Protein AF-A0A518RIS3-F1 (afdb_monomer_lite)

Radius of gyration: 14.39 Å; chains: 1; bounding box: 39×18×40 Å

Secondary structure (DSSP, 8-state):
-EEETT-EEEEESSTT---TT--PPPEEEEEE-SSEEEE-SSSEEEEE--S-SEEEEEEEEEE-TTS-EEEEEEEEEEES-TTGGG-

Structure (mmCIF, N/CA/C/O backbone):
data_AF-A0A518RIS3-F1
#
_entry.id   AF-A0A518RIS3-F1
#
loop_
_atom_site.group_PDB
_atom_site.id
_atom_site.type_symbol
_atom_site.label_atom_id
_atom_site.label_alt_id
_atom_site.label_comp_id
_atom_site.label_asym_id
_atom_site.label_entity_id
_atom_site.label_seq_id
_atom_site.pdbx_PDB_ins_code
_atom_site.Cartn_x
_atom_site.Cartn_y
_atom_site.Cartn_z
_atom_site.occupancy
_atom_site.B_iso_or_equiv
_atom_site.auth_seq_id
_atom_site.auth_comp_id
_atom_site.auth_asym_id
_atom_site.auth_atom_id
_atom_site.pdbx_PDB_model_num
ATOM 1 N N . MET A 1 1 ? -1.670 5.203 -9.025 1.00 92.25 1 MET A N 1
ATOM 2 C CA . MET A 1 1 ? -0.462 6.056 -8.948 1.00 92.25 1 MET A CA 1
ATOM 3 C C . MET A 1 1 ? 0.479 5.686 -10.080 1.00 92.25 1 MET A C 1
ATOM 5 O O . MET A 1 1 ? 0.428 4.541 -10.503 1.00 92.25 1 MET A O 1
ATOM 9 N N . ASN A 1 2 ? 1.311 6.613 -10.558 1.00 93.56 2 ASN A N 1
ATOM 10 C CA . ASN A 1 2 ? 2.270 6.347 -11.634 1.00 93.56 2 ASN A CA 1
ATOM 11 C C . ASN A 1 2 ? 3.692 6.359 -11.069 1.00 93.56 2 ASN A C 1
ATOM 13 O O . ASN A 1 2 ? 4.027 7.276 -10.323 1.00 93.56 2 ASN A O 1
ATOM 17 N N . ILE A 1 3 ? 4.505 5.365 -11.419 1.00 93.44 3 ILE A N 1
ATOM 18 C CA . ILE A 1 3 ? 5.898 5.242 -10.971 1.00 93.44 3 ILE A CA 1
ATOM 19 C C . ILE A 1 3 ? 6.759 4.957 -12.202 1.00 93.44 3 ILE A C 1
ATOM 21 O O . ILE A 1 3 ? 6.367 4.180 -13.073 1.00 93.44 3 ILE A O 1
ATOM 25 N N . PHE A 1 4 ? 7.910 5.610 -12.321 1.00 91.25 4 PHE A N 1
ATOM 26 C CA . PHE A 1 4 ? 8.895 5.226 -13.331 1.00 91.25 4 PHE A CA 1
ATOM 27 C C . PHE A 1 4 ? 9.589 3.933 -12.882 1.00 91.25 4 PHE A C 1
ATOM 29 O O . PHE A 1 4 ? 9.809 3.757 -11.685 1.00 91.25 4 PHE A O 1
ATOM 36 N N . CYS A 1 5 ? 9.904 3.011 -13.790 1.00 88.12 5 CYS A N 1
ATOM 37 C CA . CYS A 1 5 ? 10.577 1.769 -13.409 1.00 88.12 5 CYS A CA 1
ATOM 38 C C . CYS A 1 5 ? 11.902 2.043 -12.679 1.00 88.12 5 CYS A C 1
ATOM 40 O O . CYS A 1 5 ? 12.582 3.031 -12.955 1.00 88.12 5 CYS A O 1
ATOM 42 N N . ASN A 1 6 ? 12.221 1.196 -11.699 1.00 86.38 6 ASN A N 1
ATOM 43 C CA . ASN A 1 6 ? 13.274 1.366 -10.688 1.00 86.38 6 ASN A CA 1
ATOM 44 C C . ASN A 1 6 ? 13.081 2.563 -9.736 1.00 86.38 6 ASN A C 1
ATOM 46 O O . ASN A 1 6 ? 13.932 2.829 -8.890 1.00 86.38 6 ASN A O 1
ATOM 50 N N . GLY A 1 7 ? 11.961 3.279 -9.844 1.00 91.38 7 GLY A N 1
ATOM 51 C CA . GLY A 1 7 ? 11.589 4.365 -8.950 1.00 91.38 7 GLY A CA 1
ATOM 52 C C . GLY A 1 7 ? 10.802 3.899 -7.728 1.00 91.38 7 GLY A C 1
ATOM 53 O O . GLY A 1 7 ? 10.226 2.807 -7.690 1.00 91.38 7 GLY A O 1
ATOM 54 N N . THR A 1 8 ? 10.732 4.789 -6.743 1.00 95.25 8 THR A N 1
ATOM 55 C CA . THR A 1 8 ? 9.881 4.667 -5.559 1.00 95.25 8 THR A CA 1
ATOM 56 C C . THR A 1 8 ? 8.848 5.782 -5.531 1.00 95.25 8 THR A C 1
ATOM 58 O O . THR A 1 8 ? 9.069 6.878 -6.053 1.00 95.25 8 THR A O 1
ATOM 61 N N . ALA A 1 9 ? 7.694 5.511 -4.930 1.00 96.56 9 ALA A N 1
ATOM 62 C CA . ALA A 1 9 ? 6.692 6.533 -4.672 1.00 96.56 9 ALA A CA 1
ATOM 63 C C . ALA A 1 9 ? 5.832 6.171 -3.460 1.00 96.56 9 ALA A C 1
ATOM 65 O O . ALA A 1 9 ? 5.548 5.000 -3.209 1.00 96.56 9 ALA A O 1
ATOM 66 N N . GLN A 1 10 ? 5.365 7.198 -2.750 1.00 98.00 10 GLN A N 1
ATOM 67 C CA . GLN A 1 10 ? 4.466 7.052 -1.610 1.00 98.00 10 GLN A CA 1
ATOM 68 C C . GLN A 1 10 ? 3.037 7.461 -1.968 1.00 98.00 10 GLN A C 1
ATOM 70 O O . GLN A 1 10 ? 2.810 8.363 -2.781 1.00 98.00 10 GLN A O 1
ATOM 75 N N . LYS A 1 11 ? 2.055 6.800 -1.353 1.00 98.06 11 LYS A N 1
ATOM 76 C CA . LYS A 1 11 ? 0.635 7.101 -1.543 1.00 98.06 11 LYS A CA 1
ATOM 77 C C . LYS A 1 11 ? -0.127 6.913 -0.240 1.00 98.06 11 LYS A C 1
ATOM 79 O O . LYS A 1 11 ? -0.143 5.816 0.308 1.00 98.06 11 LYS A O 1
ATOM 84 N N . ASN A 1 12 ? -0.809 7.970 0.208 1.00 98.44 12 ASN A N 1
ATOM 85 C CA . ASN A 1 12 ? -1.888 7.831 1.181 1.00 98.44 12 ASN A CA 1
ATOM 86 C C . ASN A 1 12 ? -3.046 7.097 0.492 1.00 98.44 12 ASN A C 1
ATOM 88 O O . ASN A 1 12 ? -3.655 7.639 -0.439 1.00 98.44 12 ASN A O 1
ATOM 92 N N . VAL A 1 13 ? -3.273 5.852 0.900 1.00 98.25 13 VAL A N 1
ATOM 93 C CA . VAL A 1 13 ? -4.315 4.979 0.346 1.00 98.25 13 VAL A CA 1
ATOM 94 C C . VAL A 1 13 ? -5.629 5.092 1.110 1.00 98.25 13 VAL A C 1
ATOM 96 O O . VAL A 1 13 ? -6.657 4.754 0.549 1.00 98.25 13 VAL A O 1
ATOM 99 N N . LEU A 1 14 ? -5.611 5.649 2.326 1.00 98.50 14 LEU A N 1
ATOM 100 C CA . LEU A 1 14 ? -6.813 5.857 3.143 1.00 98.50 14 LEU A CA 1
ATOM 101 C C . LEU A 1 14 ? -7.460 7.234 2.922 1.00 98.50 14 LEU A C 1
ATOM 103 O O . LEU A 1 14 ? -8.455 7.560 3.556 1.00 98.50 14 LEU A O 1
ATOM 107 N N . ALA A 1 15 ? -6.911 8.072 2.035 1.00 98.00 15 ALA A N 1
ATOM 108 C CA . ALA A 1 15 ? -7.386 9.442 1.810 1.00 98.00 15 ALA A CA 1
ATOM 109 C C . ALA A 1 15 ? -8.845 9.530 1.321 1.00 98.00 15 ALA A C 1
ATOM 111 O O . ALA A 1 15 ? -9.479 10.571 1.477 1.00 98.00 15 ALA A O 1
ATOM 112 N N . ASN A 1 16 ? -9.350 8.469 0.691 1.00 97.12 16 ASN A N 1
ATOM 113 C CA . ASN A 1 16 ? -10.719 8.352 0.189 1.00 97.12 16 ASN A CA 1
ATOM 114 C C . ASN A 1 16 ? -11.528 7.272 0.926 1.00 97.12 16 ASN A C 1
ATOM 116 O O . ASN A 1 16 ? -12.601 6.903 0.450 1.00 97.12 16 ASN A O 1
ATOM 120 N N . ASP A 1 17 ? -11.008 6.769 2.043 1.00 98.06 17 ASP A N 1
ATOM 121 C CA . ASP A 1 17 ? -11.669 5.762 2.861 1.00 98.06 17 ASP A CA 1
ATOM 122 C C . ASP A 1 17 ? -12.335 6.453 4.055 1.00 98.06 17 ASP A C 1
ATOM 124 O O . ASP A 1 17 ? -11.834 7.445 4.589 1.00 98.06 17 ASP A O 1
ATOM 128 N N . TYR A 1 18 ? -13.485 5.935 4.473 1.00 97.94 18 TYR A N 1
ATOM 129 C CA . TYR A 1 18 ? -14.200 6.407 5.652 1.00 97.94 18 TYR A CA 1
ATOM 130 C C . TYR A 1 18 ? -14.886 5.230 6.342 1.00 97.94 18 TYR A C 1
ATOM 132 O O . TYR A 1 18 ? -15.225 4.237 5.699 1.00 97.94 18 TYR A O 1
ATOM 140 N N . ASP A 1 19 ? -15.097 5.360 7.648 1.00 98.31 19 ASP A N 1
ATOM 141 C CA . ASP A 1 19 ? -15.956 4.459 8.408 1.00 98.31 19 ASP A CA 1
ATOM 142 C C . ASP A 1 19 ? -17.378 5.055 8.470 1.00 98.31 19 ASP A C 1
ATOM 144 O O . ASP A 1 19 ? -17.528 6.167 8.989 1.00 98.31 19 ASP A O 1
ATOM 148 N N . PRO A 1 20 ? -18.417 4.366 7.956 1.00 98.00 20 PRO A N 1
ATOM 149 C CA . PRO A 1 20 ? -19.812 4.803 8.054 1.00 98.00 20 PRO A CA 1
ATOM 150 C C . PRO A 1 20 ? -20.306 5.068 9.483 1.00 98.00 20 PRO A C 1
ATOM 152 O O . PRO A 1 20 ? -21.181 5.914 9.673 1.00 98.00 20 PRO A O 1
ATOM 155 N N . ASP A 1 21 ? -19.731 4.387 10.473 1.00 98.25 21 ASP A N 1
ATOM 156 C CA . ASP A 1 21 ? -20.074 4.511 11.890 1.00 98.25 21 ASP A CA 1
ATOM 157 C C . ASP A 1 21 ? -19.193 5.546 12.619 1.00 98.25 21 ASP A C 1
ATOM 159 O O . ASP A 1 21 ? -19.405 5.846 13.793 1.00 98.25 21 ASP A O 1
ATOM 163 N N . ASN A 1 22 ? -18.242 6.165 11.907 1.00 97.56 22 ASN A N 1
ATOM 164 C CA . ASN A 1 22 ? -17.277 7.149 12.406 1.00 97.56 22 ASN A CA 1
ATOM 165 C C . ASN A 1 22 ? -16.281 6.627 13.468 1.00 97.56 22 ASN A C 1
ATOM 167 O O . ASN A 1 22 ? -15.743 7.438 14.233 1.00 97.56 22 ASN A O 1
ATOM 171 N N . ASN A 1 23 ? -15.949 5.328 13.501 1.00 98.44 23 ASN A N 1
ATOM 172 C CA . ASN A 1 23 ? -14.922 4.790 14.410 1.00 98.44 23 ASN A CA 1
ATOM 173 C C . ASN A 1 23 ? -13.505 5.090 13.889 1.00 98.44 23 ASN A C 1
ATOM 175 O O . ASN A 1 23 ? -12.762 4.260 13.378 1.00 98.44 23 ASN A O 1
ATOM 179 N N . THR A 1 24 ? -13.101 6.344 14.025 1.00 97.88 24 THR A N 1
ATOM 180 C CA . THR A 1 24 ? -11.795 6.849 13.576 1.00 97.88 24 THR A CA 1
ATOM 181 C C . THR A 1 24 ? -10.777 6.889 14.733 1.00 97.88 24 THR A C 1
ATOM 183 O O . THR A 1 24 ? -11.189 6.853 15.898 1.00 97.88 24 THR A O 1
ATOM 186 N N . PRO A 1 25 ? -9.450 6.957 14.474 1.00 98.19 25 PRO A N 1
ATOM 187 C CA . PRO A 1 25 ? -8.778 6.994 13.168 1.00 98.19 25 PRO A CA 1
ATOM 188 C C . PRO A 1 25 ? -8.738 5.633 12.460 1.00 98.19 25 PRO A C 1
ATOM 190 O O . PRO A 1 25 ? -8.623 4.596 13.105 1.00 98.19 25 PRO A O 1
ATOM 193 N N . LEU A 1 26 ? -8.755 5.662 11.123 1.00 98.75 26 LEU A N 1
ATOM 194 C CA . LEU A 1 26 ? -8.433 4.495 10.300 1.00 98.75 26 LEU A CA 1
ATOM 195 C C . LEU A 1 26 ? -6.915 4.264 10.265 1.00 98.75 26 LEU A C 1
ATOM 197 O O . LEU A 1 26 ? -6.138 5.224 10.241 1.00 98.75 26 LEU A O 1
ATOM 201 N N . SER A 1 27 ? -6.485 3.002 10.224 1.00 98.75 27 SER A N 1
ATOM 202 C CA . SER A 1 27 ? -5.064 2.650 10.125 1.00 98.75 27 SER A CA 1
ATOM 203 C C . SER A 1 27 ? -4.795 1.405 9.279 1.00 98.75 27 SER A C 1
ATOM 205 O O . SER A 1 27 ? -5.570 0.454 9.278 1.00 98.75 27 SER A O 1
ATOM 207 N N . LEU A 1 28 ? -3.685 1.415 8.542 1.00 98.81 28 LEU A N 1
ATOM 208 C CA . LEU A 1 28 ? -3.210 0.284 7.755 1.00 98.81 28 LEU A CA 1
ATOM 209 C C . LEU A 1 28 ? -2.722 -0.847 8.661 1.00 98.81 28 LEU A C 1
ATOM 211 O O . LEU A 1 28 ? -1.892 -0.635 9.544 1.00 98.81 28 LEU A O 1
ATOM 215 N N . VAL A 1 29 ? -3.194 -2.056 8.372 1.00 98.62 29 VAL A N 1
ATOM 216 C CA . VAL A 1 29 ? -2.813 -3.293 9.065 1.00 98.62 29 VAL A CA 1
ATOM 217 C C . VAL A 1 29 ? -1.826 -4.097 8.230 1.00 98.62 29 VAL A C 1
ATOM 219 O O . VAL A 1 29 ? -0.841 -4.623 8.743 1.00 98.62 29 VAL A O 1
ATOM 222 N N . SER A 1 30 ? -2.082 -4.208 6.928 1.00 98.62 30 SER A N 1
ATOM 223 C CA . SER A 1 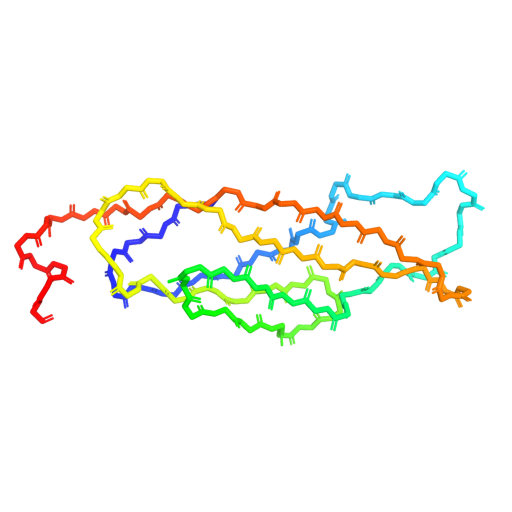30 ? -1.246 -4.984 6.018 1.00 98.62 30 SER A CA 1
ATOM 224 C C . SER A 1 30 ? -1.316 -4.440 4.596 1.00 98.62 30 SER A C 1
ATOM 226 O O . SER A 1 30 ? -2.258 -3.742 4.211 1.00 98.62 30 SER A O 1
ATOM 228 N N . VAL A 1 31 ? -0.290 -4.763 3.814 1.00 98.50 31 VAL A N 1
ATOM 229 C CA . VAL A 1 31 ? -0.211 -4.455 2.389 1.00 98.50 31 VAL A CA 1
ATOM 230 C C . VAL A 1 31 ? 0.419 -5.632 1.652 1.00 98.50 31 VAL A C 1
ATOM 232 O O . VAL A 1 31 ? 1.305 -6.300 2.182 1.00 98.50 31 VAL A O 1
ATOM 235 N N . SER A 1 32 ? -0.059 -5.917 0.444 1.00 96.75 32 SER A N 1
ATOM 236 C CA . SER A 1 32 ? 0.467 -6.996 -0.393 1.00 96.75 32 SER A CA 1
ATOM 237 C C . SER A 1 32 ? 0.266 -6.709 -1.879 1.00 96.75 32 SER A C 1
ATOM 239 O O . SER A 1 32 ? -0.638 -5.977 -2.283 1.00 96.75 32 SER A O 1
ATOM 241 N N . GLY A 1 33 ? 1.121 -7.286 -2.715 1.00 93.69 33 GLY A N 1
ATOM 242 C CA . GLY A 1 33 ? 1.045 -7.147 -4.163 1.00 93.69 33 GLY A CA 1
ATOM 243 C C . GLY A 1 33 ? 2.273 -7.745 -4.846 1.00 93.69 33 GLY A C 1
ATOM 244 O O . GLY A 1 33 ? 3.185 -8.212 -4.169 1.00 93.69 33 GLY A O 1
ATOM 245 N N . PRO A 1 34 ? 2.319 -7.725 -6.186 1.00 92.06 34 PRO A N 1
ATOM 246 C CA . PRO A 1 34 ? 3.450 -8.245 -6.955 1.00 92.06 34 PRO A CA 1
ATOM 247 C C . PRO A 1 34 ? 4.662 -7.294 -6.980 1.00 92.06 34 PRO A C 1
ATOM 249 O O . PRO A 1 34 ? 5.657 -7.596 -7.632 1.00 92.06 34 PRO A O 1
ATOM 252 N N . LEU A 1 35 ? 4.573 -6.138 -6.314 1.00 91.62 35 LEU A N 1
ATOM 253 C CA . LEU A 1 35 ? 5.657 -5.167 -6.158 1.00 91.62 35 LEU A CA 1
ATOM 254 C C . LEU A 1 35 ? 6.240 -5.240 -4.746 1.00 91.62 35 LEU A C 1
ATOM 256 O O . LEU A 1 35 ? 5.592 -5.738 -3.825 1.00 91.62 35 LEU A O 1
ATOM 260 N N . TYR A 1 36 ? 7.425 -4.662 -4.553 1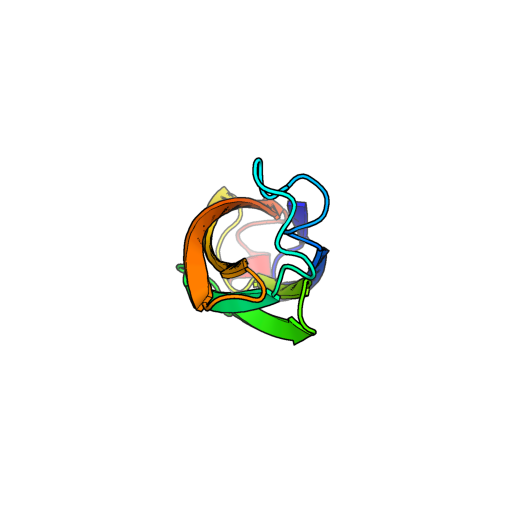.00 93.19 36 TYR A N 1
ATOM 261 C CA . TYR A 1 36 ? 7.902 -4.359 -3.208 1.00 93.19 36 TYR A CA 1
ATOM 262 C C . TYR A 1 36 ? 7.083 -3.201 -2.645 1.00 93.19 36 TYR A C 1
ATOM 264 O O . TYR A 1 36 ? 7.107 -2.092 -3.184 1.00 93.19 36 TYR A O 1
ATOM 272 N N . VAL A 1 37 ? 6.340 -3.479 -1.575 1.00 96.50 37 VAL A N 1
ATOM 273 C CA . VAL A 1 37 ? 5.474 -2.504 -0.918 1.00 96.50 37 VAL A CA 1
ATOM 274 C C . VAL A 1 37 ? 5.658 -2.579 0.587 1.00 96.50 37 VAL A C 1
ATOM 276 O O . VAL A 1 37 ? 5.694 -3.667 1.160 1.00 96.50 37 VAL A O 1
ATOM 279 N N . THR A 1 38 ? 5.741 -1.420 1.229 1.00 97.94 38 THR A N 1
ATOM 280 C CA . THR A 1 38 ? 5.844 -1.288 2.684 1.00 97.94 38 THR A CA 1
ATOM 281 C C . THR A 1 38 ? 4.847 -0.257 3.199 1.00 97.94 38 THR A C 1
ATOM 283 O O . THR A 1 38 ? 4.453 0.670 2.492 1.00 97.94 38 THR A O 1
ATOM 286 N N . ILE A 1 39 ? 4.411 -0.420 4.448 1.00 98.62 39 ILE A N 1
ATOM 287 C CA . ILE A 1 39 ? 3.639 0.598 5.166 1.00 98.62 39 ILE A CA 1
ATOM 288 C C . ILE A 1 39 ? 4.648 1.544 5.817 1.00 98.62 39 ILE A C 1
ATOM 290 O O . ILE A 1 39 ? 5.473 1.097 6.612 1.00 98.62 39 ILE A O 1
ATOM 294 N N . VAL A 1 40 ? 4.594 2.836 5.488 1.00 98.50 40 VAL A N 1
ATOM 295 C CA . VAL A 1 40 ? 5.529 3.842 6.035 1.00 98.50 40 VAL A CA 1
ATOM 296 C C . VAL A 1 40 ? 4.924 4.662 7.172 1.00 98.50 40 VAL A C 1
ATOM 298 O O . VAL A 1 40 ? 5.649 5.222 7.989 1.00 98.50 40 VAL A O 1
ATOM 301 N N . ASN A 1 41 ? 3.594 4.732 7.246 1.00 98.50 41 ASN A N 1
ATOM 302 C 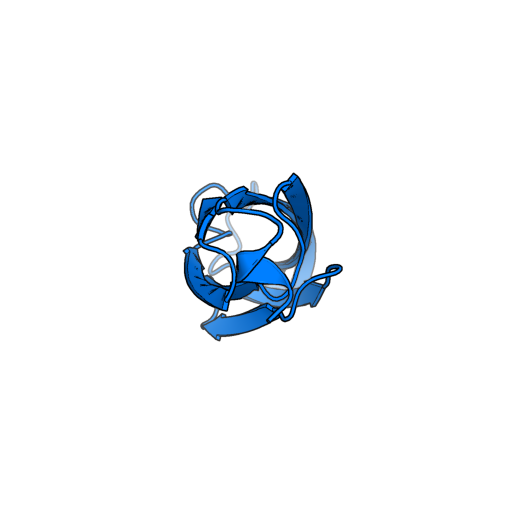CA . ASN A 1 41 ? 2.841 5.252 8.387 1.00 98.50 41 ASN A CA 1
ATOM 303 C C . ASN A 1 41 ? 1.409 4.687 8.370 1.00 98.50 41 ASN A C 1
ATOM 305 O O . ASN A 1 41 ? 1.062 3.913 7.484 1.00 98.50 41 ASN A O 1
ATOM 309 N N . SER A 1 42 ? 0.558 5.102 9.312 1.00 98.31 42 SER A N 1
ATOM 310 C CA . SER A 1 42 ? -0.805 4.570 9.471 1.00 98.31 42 SER A CA 1
ATOM 311 C C . SER A 1 42 ? -1.709 4.687 8.238 1.00 98.31 42 SER A C 1
ATOM 313 O O . SER A 1 42 ? -2.713 3.993 8.182 1.00 98.31 42 SER A O 1
ATOM 315 N N . THR A 1 43 ? -1.397 5.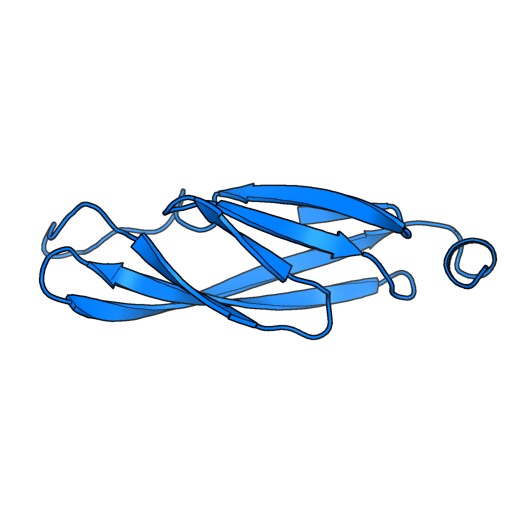529 7.251 1.00 98.62 43 THR A N 1
ATOM 316 C CA . THR A 1 43 ? -2.265 5.766 6.076 1.00 98.62 43 THR A CA 1
ATOM 317 C C . THR A 1 43 ? -1.550 5.602 4.737 1.00 98.62 43 THR A C 1
ATOM 319 O O . THR A 1 43 ? -2.188 5.540 3.684 1.00 98.62 43 THR A O 1
ATOM 322 N N . THR A 1 44 ? -0.218 5.568 4.758 1.00 98.69 44 THR A N 1
ATOM 323 C CA . THR A 1 44 ? 0.624 5.697 3.571 1.00 98.69 44 THR A CA 1
ATOM 324 C C . THR A 1 44 ? 1.450 4.444 3.356 1.00 98.69 44 THR A C 1
ATOM 326 O O . THR A 1 44 ? 2.107 3.944 4.272 1.00 98.69 44 THR A O 1
ATOM 329 N N . ILE A 1 45 ? 1.460 3.993 2.107 1.00 98.62 45 ILE A N 1
ATOM 330 C CA . ILE A 1 45 ? 2.361 2.951 1.624 1.00 98.62 45 ILE A CA 1
ATOM 331 C C . ILE A 1 45 ? 3.476 3.571 0.783 1.00 98.62 45 ILE A C 1
ATOM 333 O O . ILE A 1 45 ? 3.275 4.610 0.148 1.00 98.62 45 ILE A O 1
ATOM 337 N N . GLU A 1 46 ? 4.622 2.906 0.739 1.00 98.12 46 GLU A N 1
ATOM 338 C CA . GLU A 1 46 ? 5.686 3.133 -0.233 1.00 98.12 46 GLU A CA 1
ATOM 339 C C . GLU A 1 46 ? 5.758 1.944 -1.187 1.00 98.12 46 GLU A C 1
ATOM 341 O O . GLU A 1 46 ? 5.710 0.791 -0.762 1.00 98.12 46 GLU A O 1
ATOM 346 N N . VAL A 1 47 ? 5.842 2.230 -2.484 1.00 96.50 47 VAL A N 1
ATOM 347 C CA . VAL A 1 47 ? 5.899 1.231 -3.551 1.00 96.50 47 VAL A CA 1
ATOM 348 C C . VAL A 1 47 ? 7.183 1.433 -4.341 1.00 96.50 47 VAL A C 1
ATOM 350 O O . VAL A 1 47 ? 7.426 2.529 -4.853 1.00 96.50 47 VAL A O 1
ATOM 353 N N . THR A 1 48 ? 7.958 0.364 -4.504 1.00 93.62 48 THR A N 1
ATOM 354 C CA . THR A 1 48 ? 9.115 0.323 -5.404 1.00 93.62 48 THR A CA 1
ATOM 355 C C . THR A 1 48 ? 8.741 -0.442 -6.666 1.00 93.62 48 THR A C 1
ATOM 357 O O . THR A 1 48 ? 8.375 -1.620 -6.619 1.00 93.62 48 THR A O 1
ATOM 360 N N . ALA A 1 49 ? 8.836 0.222 -7.815 1.00 88.31 49 ALA A N 1
ATOM 361 C CA . ALA A 1 49 ? 8.538 -0.372 -9.109 1.00 88.31 49 ALA A CA 1
ATOM 362 C C . ALA A 1 49 ? 9.759 -1.136 -9.641 1.00 88.31 49 ALA A C 1
ATOM 364 O O . ALA A 1 49 ? 10.567 -0.575 -10.370 1.00 88.31 49 ALA A O 1
ATOM 365 N N . THR A 1 50 ? 9.897 -2.417 -9.303 1.00 76.38 50 THR A N 1
ATOM 366 C CA . THR A 1 50 ? 10.998 -3.280 -9.788 1.00 76.38 50 THR A CA 1
ATOM 367 C C . THR A 1 50 ? 10.621 -4.119 -11.012 1.00 76.38 50 THR A C 1
ATOM 369 O O . THR A 1 50 ? 11.266 -5.127 -11.289 1.00 76.38 50 THR A O 1
ATOM 372 N N . SER A 1 51 ? 9.527 -3.785 -11.700 1.00 70.88 51 SER A N 1
ATOM 373 C CA . SER A 1 51 ? 8.966 -4.616 -12.769 1.00 70.88 51 SER A CA 1
ATOM 374 C C . SER A 1 51 ? 8.907 -3.905 -14.117 1.00 70.88 51 SER A C 1
ATOM 376 O O . SER A 1 51 ? 9.104 -2.694 -14.237 1.00 70.88 51 SER A O 1
ATOM 378 N N . THR A 1 52 ? 8.556 -4.682 -15.139 1.00 73.31 52 THR A N 1
ATOM 379 C CA . THR A 1 52 ? 8.251 -4.200 -16.485 1.00 73.31 52 THR A CA 1
ATOM 380 C C . THR A 1 52 ? 7.135 -3.148 -16.471 1.00 73.31 52 THR A C 1
ATOM 382 O O . THR A 1 52 ? 6.215 -3.257 -15.651 1.00 73.31 52 THR A O 1
ATOM 385 N N . PRO A 1 53 ? 7.162 -2.169 -17.395 1.00 87.50 53 PRO A N 1
ATOM 386 C CA . PRO A 1 53 ? 6.071 -1.217 -17.578 1.00 87.50 53 PRO A CA 1
ATOM 387 C C . PRO A 1 53 ? 4.710 -1.904 -17.731 1.00 87.50 53 PRO A C 1
ATOM 389 O O . PRO A 1 53 ? 4.600 -2.949 -18.374 1.00 87.50 53 PRO A O 1
ATOM 392 N N . GLY A 1 54 ? 3.669 -1.308 -17.154 1.00 91.06 54 GLY A N 1
ATOM 393 C CA . GLY A 1 54 ? 2.322 -1.875 -17.127 1.00 91.06 54 GLY A CA 1
ATOM 394 C C . GLY A 1 54 ? 1.541 -1.496 -15.872 1.00 91.06 54 GLY A C 1
ATOM 395 O O . GLY A 1 54 ? 2.078 -0.898 -14.941 1.00 91.06 54 GLY A O 1
ATOM 396 N N . ALA A 1 55 ? 0.251 -1.830 -15.854 1.00 93.69 55 ALA A N 1
ATOM 397 C CA . ALA A 1 55 ? -0.599 -1.638 -14.685 1.00 93.69 55 ALA A CA 1
ATOM 398 C C . ALA A 1 55 ? -0.586 -2.886 -13.798 1.00 93.69 55 ALA A C 1
ATOM 400 O O . ALA A 1 55 ? -0.660 -4.013 -14.283 1.00 93.69 55 ALA A O 1
ATOM 401 N N . THR A 1 56 ? -0.536 -2.670 -12.492 1.00 93.81 56 THR A N 1
ATOM 402 C CA . THR A 1 56 ? -0.667 -3.705 -11.473 1.00 93.81 56 THR A CA 1
ATOM 403 C C . THR A 1 56 ? -1.462 -3.178 -10.283 1.00 93.81 56 THR A C 1
ATOM 405 O O . THR A 1 56 ? -1.724 -1.978 -10.181 1.00 93.81 56 THR A O 1
ATOM 408 N N . ALA A 1 57 ? -1.883 -4.067 -9.393 1.00 95.56 57 ALA A N 1
ATOM 409 C CA . ALA A 1 57 ? -2.660 -3.716 -8.214 1.00 95.56 57 ALA A CA 1
ATOM 410 C C . ALA A 1 57 ? -1.915 -4.101 -6.937 1.00 95.56 57 ALA A C 1
ATOM 412 O O . ALA A 1 57 ? -1.310 -5.168 -6.842 1.00 95.56 57 ALA A O 1
ATOM 413 N N . VAL A 1 58 ? -2.005 -3.221 -5.948 1.00 96.81 58 VAL A N 1
ATOM 414 C CA . VAL A 1 58 ? -1.581 -3.466 -4.571 1.00 96.81 58 VAL A CA 1
ATOM 415 C C . VAL A 1 58 ? -2.836 -3.478 -3.709 1.00 96.81 58 VAL A C 1
ATOM 417 O O . VAL A 1 58 ? -3.670 -2.580 -3.823 1.00 96.81 58 VAL A O 1
ATOM 420 N N . SER A 1 59 ? -2.976 -4.497 -2.868 1.00 98.38 59 SER A N 1
ATOM 421 C CA . SER A 1 59 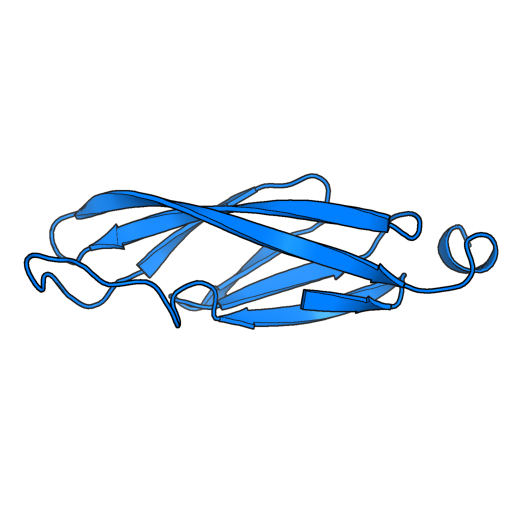? -4.082 -4.628 -1.918 1.00 98.38 59 SER A CA 1
ATOM 422 C C . SER A 1 59 ? -3.625 -4.205 -0.527 1.00 98.38 59 SER A C 1
ATOM 424 O O . SER A 1 59 ? -2.485 -4.475 -0.142 1.00 98.38 59 SER A O 1
ATOM 426 N N . TYR A 1 60 ? -4.508 -3.573 0.235 1.00 98.69 60 TYR A N 1
ATOM 427 C CA . TYR A 1 60 ? -4.261 -3.202 1.625 1.00 98.69 60 TYR A CA 1
ATOM 428 C C . TYR A 1 60 ? -5.442 -3.583 2.514 1.00 98.69 60 TYR A C 1
ATOM 430 O O . TYR A 1 60 ? -6.586 -3.624 2.061 1.00 98.69 60 TYR A O 1
ATOM 438 N N . THR A 1 61 ? -5.153 -3.845 3.786 1.00 98.75 61 THR A N 1
ATOM 439 C CA . THR A 1 61 ? -6.159 -3.980 4.841 1.00 98.75 61 THR A CA 1
ATOM 440 C C . THR A 1 61 ? -6.088 -2.758 5.741 1.00 98.75 61 THR A C 1
ATOM 442 O O . THR A 1 61 ? -5.009 -2.384 6.205 1.00 98.75 61 THR A O 1
ATOM 445 N N . VAL A 1 62 ? -7.242 -2.155 5.995 1.00 98.75 62 VAL A N 1
ATOM 446 C CA . VAL A 1 62 ? -7.439 -1.056 6.940 1.00 98.75 62 VAL A CA 1
ATOM 447 C C . VAL A 1 62 ? -8.231 -1.559 8.141 1.00 98.75 62 VAL A C 1
ATOM 449 O O . VAL A 1 62 ? -9.072 -2.444 7.983 1.00 98.75 62 VAL A O 1
ATOM 452 N N . GLN A 1 63 ? -7.975 -1.003 9.323 1.00 98.75 63 GLN A N 1
ATOM 453 C CA . GLN A 1 63 ? -8.831 -1.156 10.494 1.00 98.75 63 GLN A CA 1
ATOM 454 C C . GLN A 1 63 ? -9.341 0.181 11.023 1.00 98.75 63 GLN A C 1
ATOM 456 O O . GLN A 1 63 ? -8.676 1.210 10.873 1.00 98.75 63 GLN A O 1
ATOM 461 N N . ASP A 1 64 ? -10.487 0.126 11.688 1.00 98.75 64 ASP A N 1
ATOM 462 C CA . ASP A 1 64 ? -11.050 1.208 12.489 1.00 98.75 64 ASP A CA 1
ATOM 463 C C . ASP A 1 64 ? -10.448 1.234 13.919 1.00 98.75 64 ASP A C 1
ATOM 465 O O . ASP A 1 64 ? -9.558 0.438 14.265 1.00 98.75 64 ASP A O 1
ATOM 469 N N . SER A 1 65 ? -10.913 2.159 14.767 1.00 98.44 65 SER A N 1
ATOM 470 C CA . SER A 1 65 ? -10.438 2.276 16.157 1.00 98.44 65 SER A CA 1
ATOM 471 C C . SER A 1 65 ? -10.966 1.194 17.109 1.00 98.44 65 SER A C 1
ATOM 473 O O . SER A 1 65 ? -10.453 1.065 18.224 1.00 98.44 65 SER A O 1
ATOM 475 N N . LEU A 1 66 ? -11.939 0.389 16.675 1.00 98.50 66 LEU A N 1
ATOM 476 C CA . LEU A 1 66 ? -12.499 -0.749 17.410 1.00 98.50 66 LEU A CA 1
ATOM 477 C C . LEU A 1 66 ? -11.920 -2.100 16.943 1.00 98.50 66 LEU A C 1
ATOM 479 O O . LEU A 1 66 ? -12.188 -3.131 17.561 1.00 98.50 66 LEU A O 1
ATOM 483 N N . GLY A 1 67 ? -11.094 -2.097 15.894 1.00 98.19 67 GLY A N 1
ATOM 484 C CA . GLY A 1 67 ? -10.442 -3.272 15.321 1.00 98.19 67 GLY A CA 1
ATOM 485 C C . GLY A 1 67 ? -11.225 -3.962 14.199 1.00 98.19 67 GLY A C 1
ATOM 486 O O . GLY A 1 67 ? -10.792 -5.022 13.741 1.00 98.19 67 GLY A O 1
ATOM 487 N N . ALA A 1 68 ? -12.346 -3.403 13.732 1.00 98.62 68 ALA A N 1
ATOM 488 C CA . ALA A 1 68 ? -13.018 -3.906 12.536 1.00 98.62 68 ALA A CA 1
ATOM 489 C C . ALA A 1 68 ? -12.146 -3.641 11.304 1.00 98.62 68 ALA A C 1
ATOM 491 O O . ALA A 1 68 ? -11.509 -2.594 11.210 1.00 98.62 68 ALA A O 1
ATOM 492 N N . THR A 1 69 ? -12.097 -4.586 10.359 1.00 98.56 69 THR A N 1
ATOM 493 C CA . THR A 1 69 ? -11.201 -4.514 9.193 1.00 98.56 69 THR A CA 1
ATOM 494 C C . THR A 1 69 ? -11.956 -4.488 7.871 1.00 98.56 69 THR A C 1
ATOM 496 O O . THR A 1 69 ? -13.022 -5.085 7.732 1.00 98.56 69 THR A O 1
ATOM 499 N N . SER A 1 70 ? -11.365 -3.826 6.879 1.00 98.69 70 SER A N 1
ATOM 500 C CA . SER A 1 70 ? -11.828 -3.815 5.491 1.00 98.69 70 SER A CA 1
ATOM 501 C C . SER A 1 70 ? -10.643 -3.850 4.524 1.00 98.69 70 SER A C 1
ATOM 503 O O . SER A 1 70 ? -9.504 -3.566 4.900 1.00 98.69 70 SER A O 1
ATOM 505 N N . GLY A 1 71 ? -10.899 -4.243 3.278 1.00 98.31 71 GLY A N 1
ATOM 506 C CA . GLY A 1 71 ? -9.896 -4.330 2.219 1.00 98.31 71 GLY A CA 1
ATOM 507 C C . GLY A 1 71 ? -10.073 -3.242 1.164 1.00 98.31 71 GLY A C 1
ATOM 508 O O . GLY A 1 71 ? -11.197 -2.903 0.800 1.00 98.31 71 GLY A O 1
ATOM 509 N N . GLY A 1 72 ? -8.960 -2.750 0.627 1.00 98.19 72 GLY A N 1
ATOM 510 C CA . GLY A 1 72 ? -8.935 -1.823 -0.499 1.00 98.19 72 GLY A CA 1
ATOM 511 C C . GLY A 1 72 ? -7.827 -2.155 -1.493 1.00 98.19 72 GLY A C 1
ATOM 512 O O . GLY A 1 7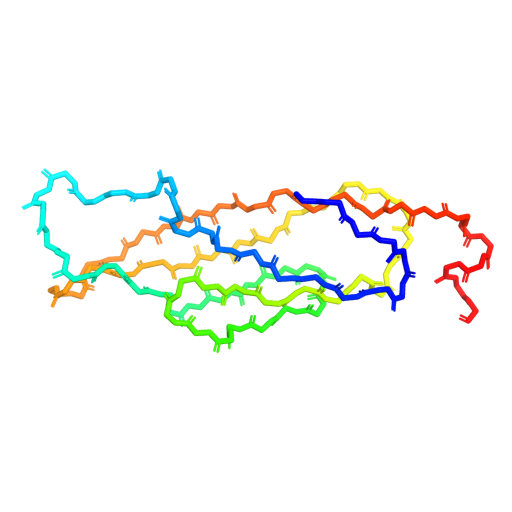2 ? -6.935 -2.965 -1.228 1.00 98.19 72 GLY A O 1
ATOM 513 N N . THR A 1 73 ? -7.887 -1.530 -2.667 1.00 98.00 73 THR A N 1
ATOM 514 C CA . THR A 1 73 ? -6.897 -1.728 -3.733 1.00 98.00 73 THR A CA 1
ATOM 515 C C . THR A 1 73 ? -6.452 -0.402 -4.320 1.00 98.00 73 THR A C 1
ATOM 517 O O . THR A 1 73 ? -7.279 0.461 -4.608 1.00 98.00 73 THR A O 1
ATOM 520 N N . VAL A 1 74 ? -5.157 -0.274 -4.594 1.00 97.25 74 VAL A N 1
ATOM 521 C CA . VAL A 1 74 ? -4.594 0.834 -5.365 1.00 97.25 74 VAL A CA 1
ATOM 522 C C . VAL A 1 74 ? -3.991 0.310 -6.662 1.00 97.25 74 VAL A C 1
ATOM 524 O O . VAL A 1 74 ? -3.158 -0.597 -6.671 1.00 97.25 74 VAL A O 1
ATOM 527 N N . THR A 1 75 ? -4.395 0.904 -7.782 1.00 97.00 75 THR A N 1
ATOM 528 C CA . THR A 1 75 ? -3.753 0.657 -9.075 1.00 97.00 75 THR A CA 1
ATOM 529 C C . THR A 1 75 ? -2.427 1.405 -9.141 1.00 97.00 75 THR A C 1
ATOM 531 O O . THR A 1 75 ? -2.368 2.619 -8.917 1.00 97.00 75 THR A O 1
ATOM 534 N N . VAL A 1 76 ? -1.362 0.694 -9.491 1.00 95.56 76 VAL A N 1
ATOM 535 C CA . VAL A 1 76 ? -0.025 1.222 -9.753 1.00 95.56 76 VAL A CA 1
ATOM 536 C C . VAL A 1 76 ? 0.272 1.040 -11.235 1.00 95.56 76 VAL A C 1
ATOM 538 O O . VAL A 1 76 ? 0.222 -0.071 -11.749 1.00 95.56 76 VAL A O 1
ATOM 541 N N . THR A 1 77 ? 0.598 2.125 -11.922 1.00 95.50 77 THR A N 1
ATOM 542 C CA . THR A 1 77 ? 1.028 2.098 -13.318 1.00 95.50 77 THR A CA 1
ATOM 543 C C . THR A 1 77 ? 2.521 2.358 -13.368 1.00 95.50 77 THR A C 1
ATOM 545 O O . THR A 1 77 ? 2.991 3.428 -12.978 1.00 95.50 77 THR A O 1
ATOM 548 N N . ILE A 1 78 ? 3.267 1.380 -13.859 1.00 93.56 78 ILE A N 1
ATOM 549 C CA . ILE A 1 78 ? 4.706 1.477 -14.057 1.00 93.56 78 ILE A CA 1
ATOM 550 C C . ILE A 1 78 ? 4.957 1.962 -15.477 1.00 93.56 78 ILE A C 1
ATOM 552 O O . ILE A 1 78 ? 4.424 1.423 -16.447 1.00 93.56 78 ILE A O 1
ATOM 556 N N . THR A 1 79 ? 5.756 3.012 -15.583 1.00 92.19 79 THR A N 1
ATOM 557 C CA . THR A 1 79 ? 6.104 3.690 -16.834 1.00 92.19 79 THR A CA 1
ATOM 558 C C . THR A 1 79 ? 7.608 3.595 -17.073 1.00 92.19 79 THR A C 1
ATOM 560 O O . THR A 1 79 ? 8.372 3.388 -16.134 1.00 92.19 79 THR A O 1
ATOM 563 N N . GLY A 1 80 ? 8.047 3.729 -18.323 1.00 87.62 80 GLY A N 1
ATOM 564 C CA . GLY A 1 80 ? 9.462 3.653 -18.692 1.00 87.62 80 GLY A CA 1
ATOM 565 C C . GLY A 1 80 ? 9.694 2.822 -19.947 1.00 87.62 80 GLY A C 1
ATOM 566 O O . GLY A 1 80 ? 8.756 2.262 -20.516 1.00 87.62 80 GLY A O 1
ATOM 567 N N . ASN A 1 81 ? 10.947 2.764 -20.401 1.00 83.19 81 ASN A N 1
ATOM 568 C CA . ASN A 1 81 ? 11.329 1.923 -21.530 1.00 83.19 81 ASN A CA 1
ATOM 569 C C . ASN A 1 81 ? 11.584 0.487 -21.033 1.00 83.19 81 ASN A C 1
ATOM 571 O O . ASN A 1 81 ? 12.466 0.306 -20.194 1.00 83.19 81 ASN A O 1
ATOM 575 N N . PRO A 1 82 ? 10.888 -0.538 -21.564 1.00 75.25 82 PRO A N 1
ATOM 576 C CA . PRO A 1 82 ? 11.063 -1.927 -21.138 1.00 75.25 82 PRO A CA 1
ATOM 577 C C . PRO A 1 82 ? 12.519 -2.414 -21.123 1.00 75.25 82 PRO A C 1
ATOM 579 O O . PRO A 1 82 ? 12.877 -3.213 -20.265 1.00 75.25 82 PRO A O 1
ATOM 582 N N . ILE A 1 83 ? 13.367 -1.916 -22.031 1.00 74.69 83 ILE A N 1
ATOM 583 C CA . ILE A 1 83 ? 14.784 -2.301 -22.115 1.00 74.69 83 ILE A CA 1
ATOM 584 C C . ILE A 1 83 ? 15.569 -1.769 -20.911 1.00 74.69 83 ILE A C 1
ATOM 586 O O . ILE A 1 83 ? 16.381 -2.489 -20.344 1.00 74.69 83 ILE A O 1
ATOM 590 N N . THR A 1 84 ? 15.319 -0.527 -20.492 1.00 72.25 84 THR A N 1
ATOM 591 C CA . THR A 1 84 ? 16.027 0.088 -19.356 1.00 72.25 84 THR A CA 1
ATOM 592 C C . THR A 1 84 ? 15.452 -0.325 -18.006 1.00 72.25 84 THR A C 1
ATOM 594 O O . THR A 1 84 ? 16.112 -0.149 -16.994 1.00 72.25 84 THR A O 1
ATOM 597 N N . CYS A 1 85 ? 14.225 -0.851 -17.976 1.00 73.94 85 CYS A N 1
ATOM 598 C CA . CYS A 1 85 ? 13.587 -1.323 -16.747 1.00 73.94 85 CYS A CA 1
ATOM 599 C C . CYS A 1 85 ? 14.086 -2.705 -16.288 1.00 73.94 85 CYS A C 1
ATOM 601 O O . CYS A 1 85 ? 13.802 -3.094 -15.162 1.00 73.94 85 CYS A O 1
ATOM 603 N N . ASN A 1 86 ? 14.803 -3.439 -17.148 1.00 64.38 86 ASN A N 1
ATOM 604 C CA . ASN A 1 86 ? 15.313 -4.790 -16.880 1.00 64.38 86 ASN A CA 1
ATOM 605 C C . ASN A 1 86 ? 16.843 -4.836 -16.671 1.00 64.38 86 ASN A C 1
ATOM 607 O O . ASN A 1 86 ? 17.417 -5.926 -16.687 1.00 64.38 86 ASN A O 1
ATOM 611 N N . LEU A 1 87 ? 17.499 -3.677 -16.550 1.00 58.47 87 LEU A N 1
ATOM 612 C CA . LEU A 1 87 ? 18.945 -3.536 -16.348 1.00 58.47 87 LEU A CA 1
ATOM 613 C C . LEU A 1 87 ? 19.259 -3.044 -14.936 1.00 58.47 87 LEU A C 1
ATOM 615 O O . LEU A 1 87 ? 18.501 -2.176 -14.443 1.00 58.47 87 LEU A O 1
#

Sequence (87 aa):
MNIFCNGTAQKNVLANDYDPDNNTPLSLVSVSGPLYVTIVNSTTIEVTATSTPGATAVSYTVQDSLGATSGGTVTVTITGNPITCNL

pLDDT: mean 93.5, std 8.51, range [58.47, 98.81]

Organism: NCBI:txid2599297

Foldseek 3Di:
DEAEQQGKDKDQPCPPPADPVRQDDKFWDDKDWPFDKDDPGRGMIMTGRLDAFAKTKMKTWMAGNVGDIDIDIDIYGYDDDRVVNND